Protein 2X3M (pdb70)

Sequence (166 aa):
TNWADWIMGWRTPNASEKKMEEFMYWWYTRRTYLEEAKDDIRPDIADALARGMAGLAFGRTDWVASMLDPQIMRHIYTDPEVARIYSETRDMLRRRVVSDYYISLTTMMELGKVADIIAEAKAKGENPEVVAREIAEAVPRLSPKSLYFNLYYIGRSSIGDNYVLEVARVLSSKM

Foldseek 3Di:
DFLLVVLQVLDDPPDDPVSLVVQLVVQLVCCCPVVVDDNLLSNLLSQLSSCLSYVNLLSVLSCLQLVNLLCLVVGVVSVRSCQRCVVSVCVSLVNLADDHSVLSNVLSVLLVVCVVVVHDLLVSLVVSCVSCVVDALCSVLSNLCSSCVSNVPVSSNNNSVSSNVD

B-factor: mean 22.32, std 8.72, range [11.26, 63.46]

Structure (mmCIF, N/CA/C/O backbone):
data_2X3M
#
_entry.id   2X3M
#
_cell.length_a   42.898
_cell.length_b   53.715
_cell.length_c   95.193
_cell.angle_alpha   90.00
_cell.angle_beta   90.00
_cell.angle_gamma   90.00
#
_symmetry.space_group_name_H-M   'P 21 21 21'
#
loop_
_entity.id
_entity.type
_entity.pdbx_description
1 polymer 'HYPOTHETICAL PROTEIN ORF239'
2 water water
#
loop_
_atom_site.group_PDB
_atom_site.id
_atom_site.type_symbol
_atom_site.label_atom_id
_atom_site.label_alt_id
_atom_site.label_comp_id
_atom_site.label_asym_id
_atom_site.label_entity_id
_atom_site.label_seq_id
_atom_site.pdbx_PDB_ins_code
_atom_site.Cartn_x
_atom_site.Cartn_y
_atom_site.Cartn_z
_atom_site.occupancy
_atom_site.B_iso_or_equiv
_atom_site.auth_seq_id
_atom_site.auth_comp_id
_atom_site.auth_asym_id
_atom_site.auth_atom_id
_atom_site.pdbx_PDB_model_num
ATOM 1 N N . THR A 1 71 ? 7.176 55.224 15.911 1.00 42.43 71 THR A N 1
ATOM 2 C CA . THR A 1 71 ? 6.916 53.772 15.695 1.00 41.18 71 THR A CA 1
ATOM 3 C C . THR A 1 71 ? 6.645 53.048 17.012 1.00 36.91 71 THR A C 1
ATOM 4 O O . THR A 1 71 ? 5.805 52.152 17.071 1.00 39.89 71 THR A O 1
ATOM 8 N N . ASN A 1 72 ? 7.362 53.443 18.060 1.00 31.16 72 ASN A N 1
ATOM 9 C CA . ASN A 1 72 ? 7.287 52.783 19.362 1.00 27.61 72 ASN A CA 1
ATOM 10 C C . ASN A 1 72 ? 7.519 53.822 20.459 1.00 22.97 72 ASN A C 1
ATOM 11 O O . ASN A 1 72 ? 8.451 54.619 20.365 1.00 22.52 72 ASN A O 1
ATOM 16 N N . TRP A 1 73 ? 6.675 53.817 21.493 1.00 19.48 73 TRP A N 1
ATOM 17 C CA . TRP A 1 73 ? 6.736 54.860 22.525 1.00 17.17 73 TRP A CA 1
ATOM 18 C C . TRP A 1 73 ? 8.038 54.860 23.322 1.00 17.07 73 TRP A C 1
ATOM 19 O O . TRP A 1 73 ? 8.534 55.928 23.676 1.00 17.26 73 TRP A O 1
ATOM 30 N N . ALA A 1 74 ? 8.578 53.677 23.611 1.00 18.26 74 ALA A N 1
ATOM 31 C CA . ALA A 1 74 ? 9.837 53.582 24.350 1.00 20.52 74 ALA A CA 1
ATOM 32 C C . ALA A 1 74 ? 10.975 54.221 23.564 1.00 20.87 74 ALA A C 1
ATOM 33 O O . ALA A 1 74 ? 11.725 55.028 24.103 1.00 21.60 74 ALA A O 1
ATOM 35 N N . ASP A 1 75 ? 11.093 53.870 22.289 1.00 23.26 75 ASP A N 1
ATOM 36 C CA . ASP A 1 75 ? 12.151 54.432 21.442 1.00 25.53 75 ASP A CA 1
ATOM 37 C C . ASP A 1 75 ? 12.001 55.946 21.333 1.00 22.86 75 ASP A C 1
ATOM 38 O O . ASP A 1 75 ? 12.982 56.681 21.360 1.00 24.31 75 ASP A O 1
ATOM 43 N N . TRP A 1 76 ? 10.760 56.406 21.235 1.00 21.35 76 TRP A N 1
ATOM 44 C CA . TRP A 1 76 ? 10.477 57.827 21.122 1.00 20.68 76 TRP A CA 1
ATOM 45 C C . TRP A 1 76 ? 10.888 58.574 22.396 1.00 19.25 76 TRP A C 1
ATOM 46 O O . TRP A 1 76 ? 11.574 59.590 22.335 1.00 21.10 76 TRP A O 1
ATOM 57 N N . ILE A 1 77 ? 10.489 58.043 23.548 1.00 18.56 77 ILE A N 1
ATOM 58 C CA . ILE A 1 77 ? 10.901 58.581 24.849 1.00 19.44 77 ILE A CA 1
ATOM 59 C C . ILE A 1 77 ? 12.425 58.648 24.967 1.00 21.39 77 ILE A C 1
ATOM 60 O O . ILE A 1 77 ? 12.977 59.672 25.374 1.00 22.54 77 ILE A O 1
ATOM 65 N N . MET A 1 78 ? 13.093 57.559 24.597 1.00 22.96 78 MET A N 1
ATOM 66 C CA . MET A 1 78 ? 14.553 57.480 24.652 1.00 26.40 78 MET A CA 1
ATOM 67 C C . MET A 1 78 ? 15.230 58.530 23.770 1.00 26.02 78 MET A C 1
ATOM 68 O O . MET A 1 78 ? 16.335 58.981 24.074 1.00 27.89 78 MET A O 1
ATOM 73 N N . GLY A 1 79 ? 14.569 58.899 22.674 1.00 23.17 79 GLY A N 1
ATOM 74 C CA . GLY A 1 79 ? 15.085 59.908 21.749 1.00 24.07 79 GLY A CA 1
ATOM 75 C C . GLY A 1 79 ? 15.241 61.296 22.346 1.00 23.61 79 GLY A C 1
ATOM 76 O O . GLY A 1 79 ? 16.070 62.082 21.884 1.00 25.87 79 GLY A O 1
ATOM 77 N N . TRP A 1 80 ? 14.447 61.597 23.373 1.00 22.44 80 TRP A N 1
ATOM 78 C CA . TRP A 1 80 ? 14.510 62.887 24.057 1.00 23.89 80 TRP A CA 1
ATOM 79 C C . TRP A 1 80 ? 15.667 62.994 25.048 1.00 26.82 80 TRP A C 1
ATOM 80 O O . TRP A 1 80 ? 15.954 64.082 25.545 1.00 28.73 80 TRP A O 1
ATOM 91 N N . ARG A 1 81 ? 16.324 61.876 25.343 1.00 29.66 81 ARG A N 1
ATOM 92 C CA . ARG A 1 81 ? 17.386 61.866 26.345 1.00 34.52 81 ARG A CA 1
ATOM 93 C C . ARG A 1 81 ? 18.627 62.626 25.898 1.00 37.69 81 ARG A C 1
ATOM 94 O O . ARG A 1 81 ? 19.126 62.436 24.787 1.00 39.53 81 ARG A O 1
ATOM 102 N N . THR A 1 82 ? 19.091 63.511 26.777 1.00 42.41 82 THR A N 1
ATOM 103 C CA . THR A 1 82 ? 20.386 64.162 26.654 1.00 46.53 82 THR A CA 1
ATOM 104 C C . THR A 1 82 ? 20.953 64.273 28.067 1.00 52.21 82 THR A C 1
ATOM 105 O O . THR A 1 82 ? 20.183 64.375 29.027 1.00 52.60 82 THR A O 1
ATOM 109 N N . PRO A 1 83 ? 22.290 64.237 28.210 1.00 46.01 83 PRO A N 1
ATOM 110 C CA . PRO A 1 83 ? 22.857 64.363 29.553 1.00 47.40 83 PRO A CA 1
ATOM 111 C C . PRO A 1 83 ? 22.452 65.671 30.234 1.00 46.05 83 PRO A C 1
ATOM 112 O O . PRO A 1 83 ? 22.516 66.732 29.613 1.00 46.48 83 PRO A O 1
ATOM 116 N N . ASN A 1 84 ? 22.019 65.577 31.490 1.00 45.72 84 ASN A N 1
ATOM 117 C CA . ASN A 1 84 ? 21.694 66.748 32.306 1.00 44.71 84 ASN A CA 1
ATOM 118 C C . ASN A 1 84 ? 20.681 67.673 31.628 1.00 41.24 84 ASN A C 1
ATOM 119 O O . ASN A 1 84 ? 20.877 68.889 31.578 1.00 42.74 84 ASN A O 1
ATOM 124 N N . ALA A 1 85 ? 19.605 67.089 31.105 1.00 37.51 85 ALA A N 1
ATOM 125 C CA . ALA A 1 85 ? 18.589 67.851 30.378 1.00 34.07 85 ALA A CA 1
ATOM 126 C C . ALA A 1 85 ? 18.088 69.031 31.208 1.00 32.87 85 ALA A C 1
ATOM 127 O O . ALA A 1 85 ? 17.754 68.874 32.382 1.00 33.06 85 ALA A O 1
ATOM 129 N N . SER A 1 86 ? 18.045 70.209 30.589 1.00 32.42 86 SER A N 1
ATOM 130 C CA . SER A 1 86 ? 17.591 71.424 31.258 1.00 32.85 86 SER A CA 1
ATOM 131 C C . SER A 1 86 ? 16.097 71.344 31.559 1.00 30.42 86 SER A C 1
ATOM 132 O O . SER A 1 86 ? 15.371 70.585 30.918 1.00 27.49 86 SER A O 1
ATOM 135 N N . GLU A 1 87 ? 15.649 72.126 32.540 1.00 30.95 87 GLU A N 1
ATOM 136 C CA . GLU A 1 87 ? 14.223 72.229 32.864 1.00 29.78 87 GLU A CA 1
ATOM 137 C C . GLU A 1 87 ? 13.398 72.621 31.638 1.00 27.67 87 GLU A C 1
ATOM 138 O O . GLU A 1 87 ? 12.332 72.054 31.395 1.00 23.83 87 GLU A O 1
ATOM 144 N N . LYS A 1 88 ? 13.899 73.582 30.865 1.00 27.98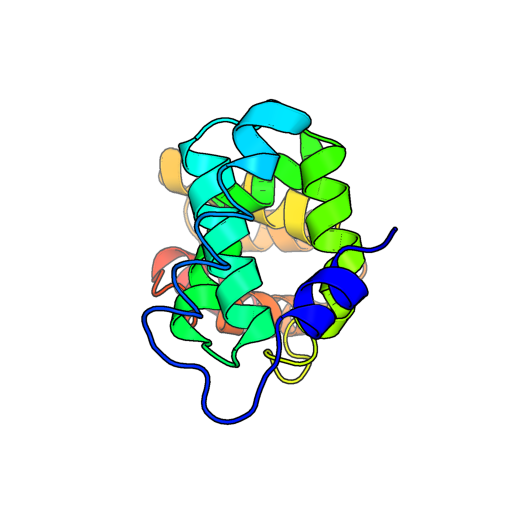 88 LYS A N 1
ATOM 145 C CA . LYS A 1 88 ? 13.214 74.019 29.645 1.00 27.40 88 LYS A CA 1
ATOM 146 C C . LYS A 1 88 ? 13.059 72.880 28.639 1.00 25.30 88 LYS A C 1
ATOM 147 O O . LYS A 1 88 ? 11.988 72.708 28.053 1.00 22.76 88 LYS A O 1
ATOM 153 N N . LYS A 1 89 ? 14.123 72.102 28.450 1.00 25.12 89 LYS A N 1
ATOM 154 C CA . LYS A 1 89 ? 14.099 70.973 27.520 1.00 24.12 89 LYS A CA 1
ATOM 155 C C . LYS A 1 89 ? 13.115 69.908 27.985 1.00 21.54 89 LYS A C 1
ATOM 156 O O . LYS A 1 89 ? 12.368 69.361 27.184 1.00 18.98 89 LYS A O 1
ATOM 162 N N . MET A 1 90 ? 13.117 69.622 29.281 1.00 21.70 90 MET A N 1
ATOM 163 C CA . MET A 1 90 ? 12.213 68.612 29.824 1.00 20.58 90 MET A CA 1
ATOM 164 C C . MET A 1 90 ? 10.753 69.041 29.713 1.00 19.11 90 MET A C 1
ATOM 165 O O . MET A 1 90 ? 9.896 68.228 29.377 1.00 18.07 90 MET A O 1
ATOM 170 N N A GLU A 1 91 ? 10.468 70.312 29.978 0.60 19.98 91 GLU A N 1
ATOM 171 N N B GLU A 1 91 ? 10.484 70.315 29.988 0.40 20.04 91 GLU A N 1
ATOM 172 C CA A GLU A 1 91 ? 9.099 70.807 29.847 0.60 19.19 91 GLU A CA 1
ATOM 173 C CA B GLU A 1 91 ? 9.138 70.864 29.854 0.40 19.48 91 GLU A CA 1
ATOM 174 C C A GLU A 1 91 ? 8.664 70.876 28.386 0.60 18.43 91 GLU A C 1
ATOM 175 C C B GLU A 1 91 ? 8.680 70.857 28.398 0.40 18.52 91 GLU A C 1
ATOM 176 O O A GLU A 1 91 ? 7.484 70.716 28.091 0.60 18.48 91 GLU A O 1
ATOM 177 O O B GLU A 1 91 ? 7.507 70.620 28.119 0.40 17.99 91 GLU A O 1
ATOM 188 N N . PHE A 1 92 ? 9.608 71.116 27.476 1.00 19.06 92 PHE A N 1
ATOM 189 C CA . PHE A 1 92 ? 9.303 71.096 26.041 1.00 18.47 92 PHE A CA 1
ATOM 190 C C . PHE A 1 92 ? 8.874 69.697 25.613 1.00 17.07 92 PHE A C 1
ATOM 191 O O . PHE A 1 92 ? 7.886 69.531 24.895 1.00 17.15 92 PHE A O 1
ATOM 199 N N . MET A 1 93 ? 9.612 68.690 26.070 1.00 17.12 93 MET A N 1
ATOM 200 C CA . MET A 1 93 ? 9.252 67.300 25.806 1.00 16.75 93 MET A CA 1
ATOM 201 C C . MET A 1 93 ? 7.850 66.988 26.347 1.00 16.10 93 MET A C 1
ATOM 202 O O . MET A 1 93 ? 7.007 66.428 25.636 1.00 15.85 93 MET A O 1
ATOM 207 N N . TYR A 1 94 ? 7.605 67.356 27.603 1.00 16.19 94 TYR A N 1
ATOM 208 C CA . TYR A 1 94 ? 6.302 67.136 28.231 1.00 15.47 94 TYR A CA 1
ATOM 209 C C . TYR A 1 94 ? 5.175 67.763 27.408 1.00 15.31 94 TYR A C 1
ATOM 210 O O . TYR A 1 94 ? 4.170 67.112 27.118 1.00 15.09 94 TYR A O 1
ATOM 219 N N A TRP A 1 95 ? 5.366 69.011 27.020 0.60 15.69 95 TRP A N 1
ATOM 220 N N B TRP A 1 95 ? 5.342 69.039 27.049 0.40 15.63 95 TRP A N 1
ATOM 221 C CA A TRP A 1 95 ? 4.336 69.739 26.308 0.60 16.09 95 TRP A CA 1
ATOM 222 C CA B TRP A 1 95 ? 4.341 69.781 26.264 0.40 15.86 95 TRP A CA 1
ATOM 223 C C A TRP A 1 95 ? 4.103 69.176 24.901 0.60 14.92 95 TRP A C 1
ATOM 224 C C B TRP A 1 95 ? 4.098 69.138 24.910 0.40 14.74 95 TRP A C 1
ATOM 225 O O A TRP A 1 95 ? 2.963 69.098 24.437 0.60 15.30 95 TRP A O 1
ATOM 226 O O B TRP A 1 95 ? 2.952 68.966 24.489 0.40 14.39 95 TRP A O 1
ATOM 247 N N . TYR A 1 96 ? 5.187 68.792 24.230 1.00 14.55 96 TYR A N 1
ATOM 248 C CA . TYR A 1 96 ? 5.114 68.181 22.908 1.00 14.57 96 TYR A CA 1
ATOM 249 C C . TYR A 1 96 ? 4.295 66.893 22.988 1.00 13.70 96 TYR A C 1
ATOM 250 O O . TYR A 1 96 ? 3.410 66.650 22.164 1.00 14.44 96 TYR A O 1
ATOM 259 N N . THR A 1 97 ? 4.602 66.080 23.995 1.00 13.39 97 THR A N 1
ATOM 260 C CA . THR A 1 97 ? 3.935 64.808 24.199 1.00 13.71 97 THR A CA 1
ATOM 261 C C . THR A 1 97 ? 2.456 65.011 24.522 1.00 13.40 97 THR A C 1
ATOM 262 O O . THR A 1 97 ? 1.593 64.382 23.909 1.00 14.18 97 THR A O 1
ATOM 266 N N A ARG A 1 98 ? 2.168 65.880 25.486 0.50 14.08 98 ARG A N 1
ATOM 267 N N B ARG A 1 98 ? 2.169 65.887 25.479 0.50 13.89 98 ARG A N 1
ATOM 268 C CA A ARG A 1 98 ? 0.789 66.134 25.899 0.50 14.13 98 ARG A CA 1
ATOM 269 C CA B ARG A 1 98 ? 0.793 66.133 25.900 0.50 13.70 98 ARG A CA 1
ATOM 270 C C A ARG A 1 98 ? -0.054 66.644 24.740 0.50 13.98 98 ARG A C 1
ATOM 271 C C B ARG A 1 98 ? -0.056 66.651 24.748 0.50 13.73 98 ARG A C 1
ATOM 272 O O A ARG A 1 98 ? -1.173 66.180 24.520 0.50 14.48 98 ARG A O 1
ATOM 273 O O B ARG A 1 98 ? -1.182 66.198 24.540 0.50 14.32 98 ARG A O 1
ATOM 288 N N . THR A 1 99 ? 0.490 67.608 24.004 1.00 14.16 99 THR A N 1
ATOM 289 C CA . THR A 1 99 ? -0.230 68.216 22.892 1.00 14.10 99 THR A CA 1
ATOM 290 C C . THR A 1 99 ? -0.426 67.222 21.736 1.00 13.80 99 THR A C 1
ATOM 291 O O . THR A 1 99 ? -1.471 67.208 21.104 1.00 13.82 99 THR A O 1
ATOM 295 N N . TYR A 1 100 ? 0.555 66.357 21.497 1.00 13.08 100 TYR A N 1
ATOM 296 C CA . TYR A 1 100 ? 0.389 65.284 20.527 1.00 13.48 100 TYR A CA 1
ATOM 297 C C . TYR A 1 100 ? -0.761 64.351 20.934 1.00 13.38 100 TYR A C 1
ATOM 298 O O . TYR A 1 100 ? -1.627 64.020 20.124 1.00 14.23 100 TYR A O 1
ATOM 307 N N . LEU A 1 101 ? -0.767 63.929 22.192 1.00 13.39 101 LEU A N 1
ATOM 308 C CA . LEU A 1 101 ? -1.812 63.029 22.670 1.00 13.96 101 LEU A CA 1
ATOM 309 C C . LEU A 1 101 ? -3.199 63.659 22.543 1.00 14.57 101 LEU A C 1
ATOM 310 O O . LEU A 1 101 ? -4.158 62.989 22.168 1.00 16.03 101 LEU A O 1
ATOM 315 N N . GLU A 1 102 ? -3.302 64.947 22.855 1.00 14.21 102 GLU A N 1
ATOM 316 C CA . GLU A 1 102 ? -4.570 65.660 22.733 1.00 15.45 102 GLU A CA 1
ATOM 317 C C . GLU A 1 102 ? -4.998 65.825 21.272 1.00 15.89 102 GLU A C 1
ATOM 318 O O . GLU A 1 102 ? -6.145 65.557 20.913 1.00 18.03 102 GLU A O 1
ATOM 324 N N . GLU A 1 103 ? -4.070 66.275 20.436 1.00 14.99 103 GLU A N 1
ATOM 325 C CA . GLU A 1 103 ? -4.409 66.715 19.084 1.00 15.14 103 GLU A CA 1
ATOM 326 C C . GLU A 1 103 ? -4.428 65.575 18.079 1.00 15.82 103 GLU A C 1
ATOM 327 O O . GLU A 1 103 ? -5.322 65.514 17.230 1.00 18.58 103 GLU A O 1
ATOM 333 N N . ALA A 1 104 ? -3.441 64.685 18.164 1.00 15.67 104 ALA A N 1
ATOM 334 C CA . ALA A 1 104 ? -3.324 63.575 17.215 1.00 16.33 104 ALA A CA 1
ATOM 335 C C . ALA A 1 104 ? -4.114 62.345 17.663 1.00 17.45 104 ALA A C 1
ATOM 336 O O . ALA A 1 104 ? -4.615 61.596 16.827 1.00 20.56 104 ALA A O 1
ATOM 338 N N . LYS A 1 105 ? -4.220 62.132 18.972 1.00 17.62 105 LYS A N 1
ATOM 339 C CA . LYS A 1 105 ? -4.880 60.929 19.504 1.00 18.77 105 LYS A CA 1
ATOM 340 C C . LYS A 1 105 ? -6.212 61.167 20.232 1.00 19.39 105 LYS A C 1
ATOM 341 O O . LYS A 1 105 ? -6.827 60.212 20.705 1.00 22.31 105 LYS A O 1
ATOM 347 N N A ASP A 1 106 ? -6.632 62.428 20.320 0.50 19.62 106 ASP A N 1
ATOM 348 N N B ASP A 1 106 ? -6.643 62.426 20.310 0.50 19.70 106 ASP A N 1
ATOM 349 C CA A ASP A 1 106 ? -7.910 62.807 20.929 0.50 21.01 106 ASP A CA 1
ATOM 350 C CA B ASP A 1 106 ? -7.919 62.804 20.930 0.50 20.90 106 ASP A CA 1
ATOM 351 C C A ASP A 1 106 ? -8.054 62.358 22.382 0.50 20.94 106 ASP A C 1
ATOM 352 C C B ASP A 1 106 ? -8.056 62.357 22.385 0.50 20.93 106 ASP A C 1
ATOM 353 O O A ASP A 1 106 ? -9.166 62.107 22.848 0.50 23.51 106 ASP A O 1
ATOM 354 O O B ASP A 1 106 ? -9.166 62.105 22.855 0.50 23.47 106 ASP A O 1
ATOM 363 N N . ILE A 1 107 ? -6.935 62.268 23.095 1.00 19.81 107 ILE A N 1
ATOM 364 C CA . ILE A 1 107 ? -6.951 61.872 24.504 1.00 20.13 107 ILE A CA 1
ATOM 365 C C . ILE A 1 107 ? -7.354 63.071 25.359 1.00 20.32 107 ILE A C 1
ATOM 366 O O . ILE A 1 107 ? -6.887 64.191 25.132 1.00 20.53 107 ILE A O 1
ATOM 371 N N . ARG A 1 108 ? -8.237 62.822 26.323 1.00 21.85 108 ARG A N 1
ATOM 372 C CA . ARG A 1 108 ? -8.768 63.859 27.209 1.00 24.29 108 ARG A CA 1
ATOM 373 C C . ARG A 1 108 ? -7.621 64.557 27.940 1.00 22.49 108 ARG A C 1
ATOM 374 O O . ARG A 1 108 ? -6.674 63.891 28.363 1.00 21.83 108 ARG A O 1
ATOM 382 N N . PRO A 1 109 ? -7.683 65.896 28.075 1.00 22.65 109 PRO A N 1
ATOM 383 C CA . PRO A 1 109 ? -6.545 66.642 28.610 1.00 21.64 109 PRO A CA 1
ATOM 384 C C . PRO A 1 109 ? -5.984 66.167 29.951 1.00 21.52 109 PRO A C 1
ATOM 385 O O . PRO A 1 109 ? -4.766 66.170 30.112 1.00 19.75 109 PRO A O 1
ATOM 389 N N . ASP A 1 110 ? -6.837 65.762 30.892 1.00 22.87 110 ASP A N 1
ATOM 390 C CA . ASP A 1 110 ? -6.342 65.270 32.185 1.00 24.41 110 ASP A CA 1
ATOM 391 C C . ASP A 1 110 ? -5.535 63.978 32.027 1.00 23.06 110 ASP A C 1
ATOM 392 O O . ASP A 1 110 ? -4.498 63.806 32.667 1.00 21.50 110 ASP A O 1
ATOM 397 N N . ILE A 1 111 ? -5.997 63.092 31.150 1.00 19.31 111 ILE A N 1
ATOM 398 C CA . ILE A 1 111 ? -5.299 61.847 30.873 1.00 17.90 111 ILE A CA 1
ATOM 399 C C . ILE A 1 111 ? -4.007 62.131 30.102 1.00 16.78 111 ILE A C 1
ATOM 400 O O . ILE A 1 111 ? -2.952 61.576 30.413 1.00 16.13 111 ILE A O 1
ATOM 405 N N . ALA A 1 112 ? -4.086 63.023 29.115 1.00 16.54 112 ALA A N 1
ATOM 406 C CA . ALA A 1 112 ? -2.916 63.403 28.323 1.00 16.59 112 ALA A CA 1
ATOM 407 C C . ALA A 1 112 ? -1.818 64.009 29.201 1.00 15.68 112 ALA A C 1
ATOM 408 O O . ALA A 1 112 ? -0.640 63.680 29.051 1.00 15.45 112 ALA A O 1
ATOM 410 N N . ASP A 1 113 ? -2.212 64.890 30.116 1.00 16.35 113 ASP A N 1
ATOM 411 C CA . ASP A 1 113 ? -1.284 65.473 31.083 1.00 17.15 113 ASP A CA 1
ATOM 412 C C . ASP A 1 113 ? -0.539 64.393 31.873 1.00 15.76 113 ASP A C 1
ATOM 413 O O . ASP A 1 113 ? 0.691 64.394 31.938 1.00 15.93 113 ASP A O 1
ATOM 418 N N . ALA A 1 114 ? -1.292 63.471 32.468 1.00 15.54 114 ALA A N 1
ATOM 419 C CA . ALA A 1 114 ? -0.710 62.439 33.315 1.00 15.37 114 ALA A CA 1
ATOM 420 C C . ALA A 1 114 ? 0.243 61.532 32.541 1.00 14.21 114 ALA A C 1
ATOM 421 O O . ALA A 1 114 ? 1.321 61.187 33.029 1.00 15.43 114 ALA A O 1
ATOM 423 N N . LEU A 1 115 ? -0.161 61.131 31.340 1.00 14.71 115 LEU A N 1
ATOM 424 C CA . LEU A 1 115 ? 0.670 60.238 30.528 1.00 13.98 115 LEU A CA 1
ATOM 425 C C . LEU A 1 115 ? 1.917 60.955 30.020 1.00 14.20 115 LEU A C 1
ATOM 426 O O . LEU A 1 115 ? 3.006 60.378 30.012 1.00 15.15 115 LEU A O 1
ATOM 431 N N . ALA A 1 116 ? 1.765 62.215 29.616 1.00 14.07 116 ALA A N 1
ATOM 432 C CA . ALA A 1 116 ? 2.910 63.007 29.168 1.00 14.50 116 ALA A CA 1
ATOM 433 C C . ALA A 1 116 ? 3.915 63.202 30.300 1.00 14.48 116 ALA A C 1
ATOM 434 O O . ALA A 1 116 ? 5.125 63.065 30.102 1.00 15.53 116 ALA A O 1
ATOM 436 N N . ARG A 1 117 ? 3.416 63.529 31.486 1.00 14.66 117 ARG A N 1
ATOM 437 C CA . ARG A 1 117 ? 4.297 63.737 32.627 1.00 15.30 117 ARG A CA 1
ATOM 438 C C . ARG A 1 117 ? 5.001 62.432 33.014 1.00 15.27 117 ARG A C 1
ATOM 439 O O . ARG A 1 117 ? 6.198 62.426 33.299 1.00 16.35 117 ARG A O 1
ATOM 447 N N . GLY A 1 118 ? 4.258 61.330 33.006 1.00 15.14 118 GLY A N 1
ATOM 448 C CA . GLY A 1 118 ? 4.835 60.014 33.264 1.00 15.28 118 GLY A CA 1
ATOM 449 C C . GLY A 1 118 ? 5.925 59.656 32.274 1.00 15.59 118 GLY A C 1
ATOM 450 O O . GLY A 1 118 ? 6.984 59.159 32.653 1.00 17.15 118 GLY A O 1
ATOM 451 N N . MET A 1 119 ? 5.657 59.900 30.997 1.00 15.44 119 MET A N 1
ATOM 452 C CA . MET A 1 119 ? 6.636 59.609 29.952 1.00 16.33 119 MET A CA 1
ATOM 453 C C . MET A 1 119 ? 7.852 60.529 30.028 1.00 15.94 119 MET A C 1
ATOM 454 O O . MET A 1 119 ? 8.973 60.093 29.758 1.00 17.08 119 MET A O 1
ATOM 459 N N . ALA A 1 120 ? 7.648 61.788 30.417 1.00 16.42 120 ALA A N 1
ATOM 460 C CA . ALA A 1 120 ? 8.777 62.671 30.726 1.00 16.70 120 ALA A CA 1
ATOM 461 C C . ALA A 1 120 ? 9.605 62.082 31.872 1.00 16.81 120 ALA A C 1
ATOM 462 O O . ALA A 1 120 ? 10.836 62.113 31.835 1.00 18.36 120 ALA A O 1
ATOM 464 N N . GLY A 1 121 ? 8.925 61.529 32.873 1.00 16.95 121 GLY A N 1
ATOM 465 C CA . GLY A 1 121 ? 9.594 60.842 33.973 1.00 17.93 121 GLY A CA 1
ATOM 466 C C . GLY A 1 121 ? 10.463 59.691 33.502 1.00 18.48 121 GLY A C 1
ATOM 467 O O . GLY A 1 121 ? 11.587 59.520 33.983 1.00 20.00 121 GLY A O 1
ATOM 468 N N . LEU A 1 122 ? 9.939 58.896 32.567 1.00 17.77 122 LEU A N 1
ATOM 469 C CA . LEU A 1 122 ? 10.686 57.769 32.002 1.00 18.37 122 LEU A CA 1
ATOM 470 C C . LEU A 1 122 ? 11.873 58.245 31.164 1.00 19.10 122 LEU A C 1
ATOM 471 O O . LEU A 1 122 ? 12.953 57.649 31.207 1.00 21.09 122 LEU A O 1
ATOM 476 N N . ALA A 1 123 ? 11.678 59.323 30.408 1.00 18.64 123 ALA A N 1
ATOM 477 C CA . ALA A 1 123 ? 12.751 59.876 29.587 1.00 19.94 123 ALA A CA 1
ATOM 478 C C . ALA A 1 123 ? 13.915 60.395 30.434 1.00 21.18 123 ALA A C 1
ATOM 479 O O . ALA A 1 123 ? 15.073 60.104 30.147 1.00 24.06 123 ALA A O 1
ATOM 481 N N . PHE A 1 124 ? 13.603 61.146 31.487 1.00 20.88 124 PHE A N 1
ATOM 482 C CA . PHE A 1 124 ? 14.618 61.943 32.184 1.00 22.51 124 PHE A CA 1
ATOM 483 C C . PHE A 1 124 ? 15.003 61.430 33.563 1.00 24.63 124 PHE A C 1
ATOM 484 O O . PHE A 1 124 ? 15.741 62.100 34.290 1.00 26.35 124 PHE A O 1
ATOM 492 N N . GLY A 1 125 ? 14.528 60.239 33.910 1.00 24.84 125 GLY A N 1
ATOM 493 C CA . GLY A 1 125 ? 14.913 59.602 35.164 1.00 26.70 125 GLY A CA 1
ATOM 494 C C . GLY A 1 125 ? 14.342 60.317 36.373 1.00 27.68 125 GLY 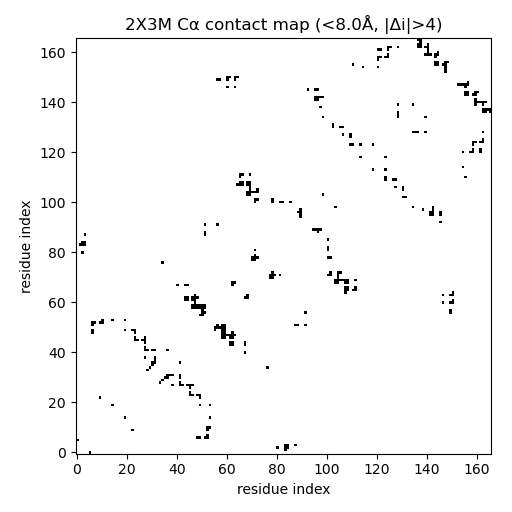A C 1
ATOM 495 O O . GLY A 1 125 ? 15.026 60.477 37.391 1.00 31.25 125 GLY A O 1
ATOM 496 N N . ARG A 1 126 ? 13.087 60.747 36.254 1.00 27.19 126 ARG A N 1
ATOM 497 C CA . ARG A 1 126 ? 12.393 61.448 37.327 1.00 27.14 126 ARG A CA 1
ATOM 498 C C . ARG A 1 126 ? 11.257 60.578 37.847 1.00 26.29 126 ARG A C 1
ATOM 499 O O . ARG A 1 126 ? 10.164 60.548 37.282 1.00 23.63 126 ARG A O 1
ATOM 507 N N . THR A 1 127 ? 11.531 59.857 38.930 1.00 28.27 127 THR A N 1
ATOM 508 C CA . THR A 1 127 ? 10.552 58.940 39.502 1.00 28.66 127 THR A CA 1
ATOM 509 C C . THR A 1 127 ? 9.304 59.677 40.019 1.00 27.59 127 THR A C 1
ATOM 510 O O . THR A 1 127 ? 8.204 59.125 39.998 1.00 25.93 127 THR A O 1
ATOM 514 N N . ASP A 1 128 ? 9.483 60.923 40.463 1.00 27.83 128 ASP A N 1
ATOM 515 C CA . ASP A 1 128 ? 8.360 61.766 40.899 1.00 27.32 128 ASP A CA 1
ATOM 516 C C . ASP A 1 128 ? 7.386 62.075 39.756 1.00 24.57 128 ASP A C 1
ATOM 517 O O . ASP A 1 128 ? 6.188 62.236 39.983 1.00 24.61 128 ASP A O 1
ATOM 522 N N . TRP A 1 129 ? 7.905 62.142 38.533 1.00 21.65 129 TRP A N 1
ATOM 523 C CA . TRP A 1 129 ? 7.071 62.334 37.348 1.00 19.66 129 TRP A CA 1
ATOM 524 C C . TRP A 1 129 ? 6.445 61.025 36.859 1.00 18.51 129 TRP A C 1
ATOM 525 O O . TRP A 1 129 ? 5.300 61.017 36.414 1.00 17.21 129 TRP A O 1
ATOM 536 N N . VAL A 1 130 ? 7.192 59.925 36.932 1.00 18.80 130 VAL A N 1
ATOM 537 C CA . VAL A 1 130 ? 6.650 58.610 36.563 1.00 18.19 130 VAL A CA 1
ATOM 538 C C . VAL A 1 130 ? 5.365 58.320 37.350 1.00 17.74 130 VAL A C 1
ATOM 539 O O . VAL A 1 130 ? 4.422 57.737 36.814 1.00 17.53 130 VAL A O 1
ATOM 543 N N . ALA A 1 131 ? 5.331 58.759 38.611 1.00 18.97 131 ALA A N 1
ATOM 544 C CA . ALA A 1 131 ? 4.151 58.618 39.471 1.00 18.94 131 ALA A CA 1
ATOM 545 C C . ALA A 1 131 ? 2.844 59.071 38.812 1.00 17.38 131 ALA A C 1
ATOM 546 O O . ALA A 1 131 ? 1.785 58.511 39.080 1.00 17.87 131 ALA A O 1
ATOM 548 N N . SER A 1 132 ? 2.908 60.085 37.952 1.00 16.84 132 SER A N 1
ATOM 549 C CA . SER A 1 132 ? 1.702 60.581 37.298 1.00 16.69 132 SER A CA 1
ATOM 550 C C . SER A 1 132 ? 0.976 59.505 36.497 1.00 16.20 132 SER A C 1
ATOM 551 O O . SER A 1 132 ? -0.251 59.516 36.440 1.00 16.70 132 SER A O 1
ATOM 554 N N . MET A 1 133 ? 1.718 58.582 35.880 1.00 15.89 133 MET A N 1
ATOM 555 C CA . MET A 1 133 ? 1.082 57.528 35.088 1.00 15.63 133 MET A CA 1
ATOM 556 C C . MET A 1 133 ? 0.819 56.265 35.911 1.00 16.55 133 MET A C 1
ATOM 557 O O . MET A 1 133 ? 0.314 55.283 35.377 1.00 17.39 133 MET A O 1
ATOM 562 N N . LEU A 1 134 ? 1.148 56.294 37.204 1.00 16.74 134 LEU A N 1
ATOM 563 C CA . LEU A 1 134 ? 0.832 55.178 38.107 1.00 17.24 134 LEU A CA 1
ATOM 564 C C . LEU A 1 134 ? -0.427 55.440 38.948 1.00 17.93 134 LEU A C 1
ATOM 565 O O . LEU A 1 134 ? -0.793 54.635 39.798 1.00 18.55 134 LEU A O 1
ATOM 570 N N . ASP A 1 135 ? -1.089 56.565 38.680 1.00 17.33 135 ASP A N 1
ATOM 571 C CA . ASP A 1 135 ? -2.380 56.912 39.275 1.00 18.06 135 ASP A CA 1
ATOM 572 C C . ASP A 1 135 ? -3.454 55.942 38.755 1.00 16.63 135 ASP A C 1
ATOM 573 O O . ASP A 1 135 ? -3.665 55.867 37.547 1.00 16.30 135 ASP A O 1
ATOM 578 N N . PRO A 1 136 ? -4.145 55.208 39.652 1.00 17.33 136 PRO A N 1
ATOM 579 C CA . PRO A 1 136 ? -5.189 54.286 39.170 1.00 17.27 136 PRO A CA 1
ATOM 580 C C . PRO A 1 136 ? -6.273 54.930 38.292 1.00 17.46 136 PRO A C 1
ATOM 581 O O . PRO A 1 136 ? -6.821 54.266 37.407 1.00 16.86 136 PRO A O 1
ATOM 585 N N . GLN A 1 137 ? -6.578 56.204 38.531 1.00 18.94 137 GLN A N 1
ATOM 586 C CA . GLN A 1 137 ? -7.577 56.905 37.718 1.00 19.59 137 GLN A CA 1
ATOM 587 C C . GLN A 1 137 ? -7.112 57.109 36.273 1.00 18.27 137 GLN A C 1
ATOM 588 O O . GLN A 1 137 ? -7.934 57.329 35.384 1.00 19.61 137 GLN A O 1
ATOM 594 N N . ILE A 1 138 ? -5.801 57.032 36.049 1.00 17.13 138 ILE A N 1
ATOM 595 C CA . ILE A 1 138 ? -5.227 57.121 34.712 1.00 16.24 138 ILE A CA 1
ATOM 596 C C . ILE A 1 138 ? -5.009 55.717 34.144 1.00 15.31 138 ILE A C 1
ATOM 597 O O . ILE A 1 138 ? -5.408 55.426 33.018 1.00 15.21 138 ILE A O 1
ATOM 602 N N . MET A 1 139 ? -4.389 54.841 34.927 1.00 14.38 139 MET A N 1
ATOM 603 C CA . MET A 1 139 ? -4.089 53.487 34.458 1.00 14.52 139 MET A CA 1
ATOM 604 C C . MET A 1 139 ? -5.329 52.693 34.036 1.00 13.96 139 MET A C 1
ATOM 605 O O . MET A 1 139 ? -5.245 51.832 33.170 1.00 14.79 139 MET A O 1
ATOM 610 N N . ARG A 1 140 ? -6.473 52.967 34.655 1.00 14.68 140 ARG A N 1
ATOM 611 C CA . ARG A 1 140 ? -7.694 52.245 34.323 1.00 15.72 140 ARG A CA 1
ATOM 612 C C . ARG A 1 140 ? -8.120 52.428 32.861 1.00 15.72 140 ARG A C 1
ATOM 613 O O . ARG A 1 140 ? -8.842 51.594 32.319 1.00 16.30 140 ARG A O 1
ATOM 621 N N . HIS A 1 141 ? -7.654 53.501 32.221 1.00 16.49 141 HIS A N 1
ATOM 622 C CA . HIS A 1 141 ? -7.990 53.758 30.818 1.00 16.33 141 HIS A CA 1
ATOM 623 C C . HIS A 1 141 ? -7.286 52.825 29.830 1.00 16.25 141 HIS A C 1
ATOM 624 O O . HIS A 1 141 ? -7.579 52.840 28.639 1.00 16.37 141 HIS A O 1
ATOM 631 N N . ILE A 1 142 ? -6.387 51.985 30.335 1.00 15.16 142 ILE A N 1
ATOM 632 C CA . ILE A 1 142 ? -5.875 50.865 29.553 1.00 16.21 142 ILE A CA 1
ATOM 633 C C . ILE A 1 142 ? -7.023 50.058 28.919 1.00 17.56 142 ILE A C 1
ATOM 634 O O . ILE A 1 142 ? -6.902 49.604 27.782 1.00 18.80 142 ILE A O 1
ATOM 639 N N . TYR A 1 143 ? -8.133 49.898 29.641 1.00 19.87 143 TYR A N 1
ATOM 640 C CA . TYR A 1 143 ? -9.284 49.138 29.122 1.00 22.00 143 TYR A CA 1
ATOM 641 C C . TYR A 1 143 ? -10.216 49.884 28.178 1.00 23.83 143 TYR A C 1
ATOM 642 O O . TYR A 1 143 ? -10.934 49.248 27.400 1.00 28.24 143 TYR A O 1
ATOM 651 N N . THR A 1 144 ? -10.216 51.212 28.244 1.00 23.26 144 THR A N 1
ATOM 652 C CA . THR A 1 144 ? -11.180 52.019 27.497 1.00 24.64 144 THR A CA 1
ATOM 653 C C . THR A 1 144 ? -10.612 52.688 26.245 1.00 23.33 144 THR A C 1
ATOM 654 O O . THR A 1 144 ? -11.373 53.110 25.378 1.00 26.46 144 THR A O 1
ATOM 658 N N . ASP A 1 145 ? -9.288 52.789 26.151 1.00 20.79 145 ASP A N 1
ATOM 659 C CA . ASP A 1 145 ? -8.655 53.478 25.030 1.00 20.44 145 ASP A CA 1
ATOM 660 C C . ASP A 1 145 ? -7.446 52.687 24.552 1.00 17.97 145 ASP A C 1
ATOM 661 O O . ASP A 1 145 ? -6.434 52.637 25.239 1.00 16.59 145 ASP A O 1
ATOM 666 N N . PRO A 1 146 ? -7.543 52.071 23.361 1.00 18.31 146 PRO A N 1
ATOM 667 C CA . PRO A 1 146 ? -6.408 51.323 22.827 1.00 17.78 146 PRO A CA 1
ATOM 668 C C . PRO A 1 146 ? -5.114 52.130 22.722 1.00 17.41 146 PRO A C 1
ATOM 669 O O . PRO A 1 146 ? -4.036 51.547 22.825 1.00 16.72 146 PRO A O 1
ATOM 673 N N . GLU A 1 147 ? -5.212 53.445 22.523 1.00 17.60 147 GLU A N 1
ATOM 674 C CA . GLU A 1 147 ? -4.013 54.293 22.484 1.00 17.36 147 GLU A CA 1
ATOM 675 C C . GLU A 1 147 ? -3.343 54.377 23.856 1.00 15.94 147 GLU A C 1
ATOM 676 O O . GLU A 1 147 ? -2.116 54.447 23.951 1.00 16.20 147 GLU A O 1
ATOM 682 N N . VAL A 1 148 ? -4.144 54.355 24.918 1.00 15.55 148 VAL A N 1
ATOM 683 C CA . VAL A 1 148 ? -3.596 54.357 26.269 1.00 14.72 148 VAL A CA 1
ATOM 684 C C . VAL A 1 148 ? -2.988 52.988 26.587 1.00 14.08 148 VAL A C 1
ATOM 685 O O . VAL A 1 148 ? -1.886 52.910 27.113 1.00 14.01 148 VAL A O 1
ATOM 689 N N . ALA A 1 149 ? -3.689 51.910 26.231 1.00 14.41 149 ALA A N 1
ATOM 690 C CA . ALA A 1 149 ? -3.146 50.563 26.404 1.00 14.47 149 ALA A CA 1
ATOM 691 C C . ALA A 1 149 ? -1.795 50.428 25.702 1.00 14.76 149 ALA A C 1
ATOM 692 O O . ALA A 1 149 ? -0.867 49.832 26.244 1.00 15.10 149 ALA A O 1
ATOM 694 N N . ARG A 1 150 ? -1.687 51.006 24.505 1.00 14.48 150 ARG A N 1
ATOM 695 C CA . ARG A 1 150 ? -0.452 50.932 23.722 1.00 15.57 150 ARG A CA 1
ATOM 696 C C . ARG A 1 150 ? 0.683 51.682 24.407 1.00 14.27 150 ARG A C 1
ATOM 697 O O . ARG A 1 150 ? 1.825 51.231 24.393 1.00 14.03 150 ARG A O 1
ATOM 705 N N . ILE A 1 151 ? 0.377 52.832 24.998 1.00 13.92 151 ILE A N 1
ATOM 706 C CA . ILE A 1 151 ? 1.393 53.581 25.737 1.00 13.93 151 ILE A CA 1
ATOM 707 C C . ILE A 1 151 ? 1.948 52.741 26.886 1.00 13.10 151 ILE A C 1
ATOM 708 O O . ILE A 1 151 ? 3.166 52.626 27.047 1.00 13.88 151 ILE A O 1
ATOM 713 N N . TYR A 1 152 ? 1.062 52.129 27.662 1.00 13.45 152 TYR A N 1
ATOM 714 C CA . TYR A 1 152 ? 1.508 51.300 28.772 1.00 13.17 152 TYR A CA 1
ATOM 715 C C . TYR A 1 152 ? 2.261 50.059 28.300 1.00 13.25 152 TYR A C 1
ATOM 716 O O . TYR A 1 152 ? 3.292 49.723 28.871 1.00 15.02 152 TYR A O 1
ATOM 725 N N . SER A 1 153 ? 1.790 49.389 27.248 1.00 13.06 153 SER A N 1
ATOM 726 C CA . SER A 1 153 ? 2.468 48.166 26.815 1.00 14.17 153 SER A CA 1
ATOM 727 C C . SER A 1 153 ? 3.835 48.477 26.227 1.00 14.06 153 SER A C 1
ATOM 728 O O . SER A 1 153 ? 4.803 47.768 26.481 1.00 15.12 153 SER A O 1
ATOM 731 N N . GLU A 1 154 ? 3.927 49.556 25.459 1.00 14.17 154 GLU A N 1
ATOM 732 C CA . GLU A 1 154 ? 5.194 49.899 24.826 1.00 15.08 154 GLU A CA 1
ATOM 733 C C . GLU A 1 154 ? 6.216 50.481 25.804 1.00 14.56 154 GLU A C 1
ATOM 734 O O . GLU A 1 154 ? 7.410 50.448 25.528 1.00 18.52 154 GLU A O 1
ATOM 740 N N . THR A 1 155 ? 5.754 50.998 26.942 1.00 14.53 155 THR A N 1
ATOM 741 C CA . THR A 1 155 ? 6.658 51.522 27.966 1.00 14.18 155 THR A CA 1
ATOM 742 C C . THR A 1 155 ? 6.806 50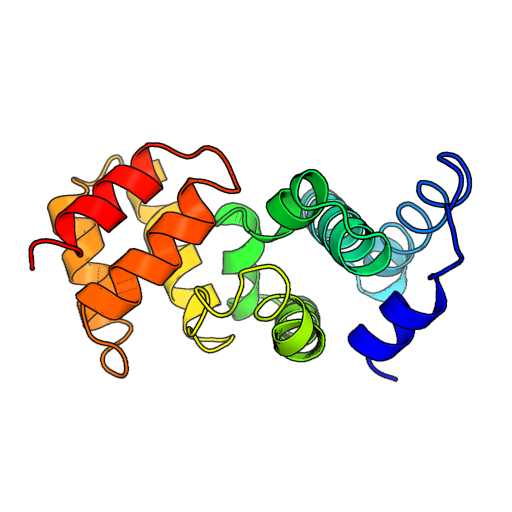.583 29.168 1.00 14.02 155 THR A C 1
ATOM 743 O O . THR A 1 155 ? 7.477 50.926 30.141 1.00 15.00 155 THR A O 1
ATOM 747 N N . ARG A 1 156 ? 6.204 49.400 29.096 1.00 14.40 156 ARG A N 1
ATOM 748 C CA . ARG A 1 156 ? 6.200 48.491 30.239 1.00 13.39 156 ARG A CA 1
ATOM 749 C C . ARG A 1 156 ? 7.613 48.122 30.685 1.00 14.42 156 ARG A C 1
ATOM 750 O O . ARG A 1 156 ? 7.891 48.102 31.878 1.00 15.08 156 ARG A O 1
ATOM 758 N N . ASP A 1 157 ? 8.503 47.823 29.745 1.00 15.05 157 ASP A N 1
ATOM 759 C CA . ASP A 1 157 ? 9.871 47.469 30.127 1.00 16.72 157 ASP A CA 1
ATOM 760 C C . ASP A 1 157 ? 10.574 48.625 30.837 1.00 16.34 157 ASP A C 1
ATOM 761 O O . ASP A 1 157 ? 11.301 48.409 31.811 1.00 17.08 157 ASP A O 1
ATOM 766 N N . MET A 1 158 ? 10.339 49.850 30.374 1.00 15.94 158 MET A N 1
ATOM 767 C CA . MET A 1 158 ? 10.906 51.028 31.033 1.00 16.60 158 MET A CA 1
ATOM 768 C C . MET A 1 158 ? 10.338 51.188 32.437 1.00 15.92 158 MET A C 1
ATOM 769 O O . MET A 1 158 ? 11.070 51.502 33.372 1.00 16.27 158 MET A O 1
ATOM 774 N N . LEU A 1 159 ? 9.034 50.966 32.577 1.00 15.88 159 LEU A N 1
ATOM 775 C CA . LEU A 1 159 ? 8.378 51.054 33.876 1.00 15.75 159 LEU A CA 1
ATOM 776 C C . LEU A 1 159 ? 8.885 49.990 34.849 1.00 15.63 159 LEU A C 1
ATOM 777 O O . LEU A 1 159 ? 9.138 50.276 36.018 1.00 16.95 159 LEU A O 1
ATOM 782 N N A ARG A 1 160 ? 9.036 48.760 34.372 0.50 15.40 160 ARG A N 1
ATOM 783 N N B ARG A 1 160 ? 9.016 48.758 34.358 0.50 15.58 160 ARG A N 1
ATOM 784 C CA A ARG A 1 160 ? 9.555 47.700 35.223 0.50 16.59 160 ARG A CA 1
ATOM 785 C CA B ARG A 1 160 ? 9.570 47.664 35.149 0.50 16.92 160 ARG A CA 1
ATOM 786 C C A ARG A 1 160 ? 10.988 48.006 35.657 0.50 17.07 160 ARG A C 1
ATOM 787 C C B ARG A 1 160 ? 10.964 48.033 35.651 0.50 17.31 160 ARG A C 1
ATOM 788 O O A ARG A 1 160 ? 11.358 47.730 36.797 0.50 17.40 160 ARG A O 1
ATOM 789 O O B ARG A 1 160 ? 11.280 47.831 36.823 0.50 16.97 160 ARG A O 1
ATOM 804 N N . ARG A 1 161 ? 11.783 48.588 34.761 1.00 16.96 161 ARG A N 1
ATOM 805 C CA . ARG A 1 161 ? 13.153 48.985 35.105 1.00 19.42 161 ARG A CA 1
ATOM 806 C C . ARG A 1 161 ? 13.183 50.040 36.213 1.00 19.50 161 ARG A C 1
ATOM 807 O O . ARG A 1 161 ? 13.935 49.903 37.178 1.00 19.55 161 ARG A O 1
ATOM 815 N N A VAL A 1 162 ? 12.361 51.080 36.092 0.50 18.95 162 VAL A N 1
ATOM 816 N N B VAL A 1 162 ? 12.364 51.082 36.069 0.50 18.85 162 VAL A N 1
ATOM 817 C CA A VAL A 1 162 ? 12.350 52.139 37.105 0.50 19.79 162 VAL A CA 1
ATOM 818 C CA B VAL A 1 162 ? 12.269 52.141 37.078 0.50 19.54 162 VAL A CA 1
ATOM 819 C C A VAL A 1 162 ? 11.841 51.640 38.460 0.50 18.95 162 VAL A C 1
ATOM 820 C C B VAL A 1 162 ? 11.904 51.579 38.445 0.50 18.86 162 VAL A C 1
ATOM 821 O O A VAL A 1 162 ? 12.231 52.173 39.502 0.50 21.72 162 VAL A O 1
ATOM 822 O O B VAL A 1 162 ? 12.456 51.992 39.468 0.50 21.11 162 VAL A O 1
ATOM 829 N N . SER A 1 163 ? 10.990 50.615 38.445 1.00 17.53 163 SER A N 1
ATOM 830 C CA . SER A 1 163 ? 10.492 49.998 39.677 1.00 17.07 163 SER A CA 1
ATOM 831 C C . SER A 1 163 ? 11.423 48.917 40.237 1.00 16.81 163 SER A C 1
ATOM 832 O O . SER A 1 163 ? 11.073 48.262 41.209 1.00 16.49 163 SER A O 1
ATOM 835 N N . ASP A 1 164 ? 12.593 48.727 39.625 1.00 18.03 164 ASP A N 1
ATOM 836 C CA . ASP A 1 164 ? 13.511 47.622 39.959 1.00 19.92 164 ASP A CA 1
ATOM 837 C C . ASP A 1 164 ? 12.781 46.280 39.938 1.00 18.50 164 ASP A C 1
ATOM 838 O O . ASP A 1 164 ? 13.029 45.402 40.769 1.00 19.00 164 ASP A O 1
ATOM 843 N N . TYR A 1 165 ? 11.875 46.150 38.970 1.00 17.31 165 TYR A N 1
ATOM 844 C CA . TYR A 1 165 ? 11.115 44.929 38.706 1.00 17.02 165 TYR A CA 1
ATOM 845 C C . TYR A 1 165 ? 10.154 44.523 39.825 1.00 16.16 165 TYR A C 1
ATOM 846 O O . TYR A 1 165 ? 9.706 43.381 39.881 1.00 18.13 165 TYR A O 1
ATOM 855 N N . TYR A 1 166 ? 9.787 45.484 40.671 1.00 16.58 166 TYR A N 1
ATOM 856 C CA . TYR A 1 166 ? 8.693 45.293 41.623 1.00 16.53 166 TYR A CA 1
ATOM 857 C C . TYR A 1 166 ? 7.335 45.271 40.911 1.00 15.69 166 TYR A C 1
ATOM 858 O O . TYR A 1 166 ? 6.393 44.627 41.387 1.00 17.04 166 TYR A O 1
ATOM 867 N N . ILE A 1 167 ? 7.234 45.975 39.782 1.00 15.42 167 ILE A N 1
ATOM 868 C CA . ILE A 1 167 ? 6.086 45.838 38.893 1.00 14.98 167 ILE A CA 1
ATOM 869 C C . ILE A 1 167 ? 6.296 44.607 38.018 1.00 14.70 167 ILE A C 1
ATOM 870 O O . ILE A 1 167 ? 7.280 44.524 37.276 1.00 16.00 167 ILE A O 1
ATOM 875 N N . SER A 1 168 ? 5.386 43.645 38.142 1.00 14.29 168 SER A N 1
ATOM 876 C CA . SER A 1 168 ? 5.409 42.416 37.351 1.00 14.38 168 SER A CA 1
ATOM 877 C C . SER A 1 168 ? 4.068 42.116 36.684 1.00 14.48 168 SER A C 1
ATOM 878 O O . SER A 1 168 ? 3.964 41.167 35.911 1.00 15.45 168 SER A O 1
ATOM 881 N N . LEU A 1 169 ? 3.051 42.918 36.991 1.00 13.36 169 LEU A N 1
ATOM 882 C CA . LEU A 1 169 ? 1.755 42.828 36.330 1.00 12.95 169 LEU A CA 1
ATOM 883 C C . LEU A 1 169 ? 1.910 43.012 34.832 1.00 12.31 169 LEU A C 1
ATOM 884 O O . LEU A 1 169 ? 2.771 43.771 34.382 1.00 13.91 169 LEU A O 1
ATOM 889 N N . THR A 1 170 ? 1.085 42.316 34.058 1.00 12.49 170 THR A N 1
ATOM 890 C CA . THR A 1 170 ? 0.989 42.595 32.632 1.00 12.44 170 THR A CA 1
ATOM 891 C C . THR A 1 170 ? 0.247 43.917 32.464 1.00 11.26 170 THR A C 1
ATOM 892 O O . THR A 1 170 ? -0.353 44.430 33.410 1.00 12.11 170 THR A O 1
ATOM 896 N N . THR A 1 171 ? 0.284 44.473 31.260 1.00 12.16 171 THR A N 1
ATOM 897 C CA . THR A 1 171 ? -0.430 45.711 30.971 1.00 12.38 171 THR A CA 1
ATOM 898 C C . THR A 1 171 ? -1.922 45.578 31.276 1.00 12.13 171 THR A C 1
ATOM 899 O O . THR A 1 171 ? -2.516 46.447 31.921 1.00 12.98 171 THR A O 1
ATOM 903 N N A MET A 1 172 ? -2.537 44.494 30.828 0.50 12.68 172 MET A N 1
ATOM 904 N N B MET A 1 172 ? -2.517 44.487 30.801 0.50 13.01 172 MET A N 1
ATOM 905 C CA A MET A 1 172 ? -3.972 44.337 31.034 0.50 12.98 172 MET A CA 1
ATOM 906 C CA B MET A 1 172 ? -3.936 44.224 31.019 0.50 13.59 172 MET A CA 1
ATOM 907 C C A MET A 1 172 ? -4.331 43.971 32.485 0.50 12.60 172 MET A C 1
ATOM 908 C C B MET A 1 172 ? -4.256 44.075 32.502 0.50 12.88 172 MET A C 1
ATOM 909 O O A MET A 1 172 ? -5.434 44.274 32.935 0.50 13.93 172 MET A O 1
ATOM 910 O O B MET A 1 172 ? -5.233 44.639 32.991 0.50 12.75 172 MET A O 1
ATOM 919 N N . GLU A 1 173 ? -3.417 43.334 33.217 1.00 12.12 173 GLU A N 1
ATOM 920 C CA . GLU A 1 173 ? -3.613 43.134 34.659 1.00 12.29 173 GLU A CA 1
ATOM 921 C C . GLU A 1 173 ? -3.510 44.468 35.392 1.00 11.94 173 GLU A C 1
ATOM 922 O O . GLU A 1 173 ? -4.279 44.739 36.305 1.00 12.41 173 GLU A O 1
ATOM 928 N N . LEU A 1 174 ? -2.548 45.294 34.990 1.00 11.93 174 LEU A N 1
ATOM 929 C CA . LEU A 1 174 ? -2.365 46.607 35.593 1.00 12.02 174 LEU A CA 1
ATOM 930 C C . LEU A 1 174 ? -3.628 47.441 35.405 1.00 11.73 174 LEU A C 1
ATOM 931 O O . LEU A 1 174 ? -4.099 48.083 36.340 1.00 12.86 174 LEU A O 1
ATOM 936 N N . GLY A 1 175 ? -4.181 47.421 34.192 1.00 12.13 175 GLY A N 1
ATOM 937 C CA . GLY A 1 175 ? -5.415 48.149 33.910 1.00 12.20 175 GLY A CA 1
ATOM 938 C C . GLY A 1 175 ? -6.592 47.675 34.745 1.00 12.26 175 GLY A C 1
ATOM 939 O O . GLY A 1 175 ? -7.384 48.487 35.246 1.00 13.44 175 GLY A O 1
ATOM 940 N N . LYS A 1 176 ? -6.698 46.361 34.913 1.00 13.75 176 LYS A N 1
ATOM 941 C CA . LYS A 1 176 ? -7.783 45.778 35.696 1.00 15.04 176 LYS A CA 1
ATOM 942 C C . LYS A 1 176 ? -7.651 46.118 37.186 1.00 13.56 176 LYS A C 1
ATOM 943 O O . LYS A 1 176 ? -8.628 46.476 37.841 1.00 15.26 176 LYS A O 1
ATOM 949 N N . VAL A 1 177 ? -6.442 45.981 37.720 1.00 12.70 177 VAL A N 1
ATOM 950 C CA . VAL A 1 177 ? -6.169 46.331 39.107 1.00 12.69 177 VAL A CA 1
ATOM 951 C C . VAL A 1 177 ? -6.459 47.815 39.352 1.00 12.18 177 VAL A C 1
ATOM 952 O O . VAL A 1 177 ? -7.077 48.179 40.353 1.00 13.59 177 VAL A O 1
ATOM 956 N N . ALA A 1 178 ? -6.030 48.665 38.423 1.00 12.99 178 ALA A N 1
ATOM 957 C CA . ALA A 1 178 ? -6.296 50.093 38.521 1.00 12.90 178 ALA A CA 1
ATOM 958 C C . ALA A 1 178 ? -7.791 50.376 38.609 1.00 13.69 178 ALA A C 1
ATOM 959 O O . ALA A 1 178 ? -8.229 51.186 39.434 1.00 15.05 178 ALA A O 1
ATOM 961 N N . ASP A 1 179 ? -8.570 49.725 37.748 1.00 13.70 179 ASP A N 1
ATOM 962 C CA . ASP A 1 179 ? -10.012 49.960 37.715 1.00 15.29 179 ASP A CA 1
ATOM 963 C C . ASP A 1 179 ? -10.675 49.499 39.012 1.00 14.98 179 ASP A C 1
ATOM 964 O O . ASP A 1 179 ? -11.535 50.183 39.552 1.00 16.35 179 ASP A O 1
ATOM 969 N N . ILE A 1 180 ? -10.269 48.335 39.507 1.00 13.93 180 ILE A N 1
ATOM 970 C CA . ILE A 1 180 ? -10.759 47.837 40.787 1.00 14.54 180 ILE A CA 1
ATOM 971 C C . ILE A 1 180 ? -10.492 48.840 41.907 1.00 14.17 180 ILE A C 1
ATOM 972 O O . ILE A 1 180 ? -11.385 49.164 42.687 1.00 17.21 180 ILE A O 1
ATOM 977 N N . ILE A 1 181 ? -9.262 49.335 41.978 1.00 13.55 181 ILE A N 1
ATOM 978 C CA . ILE A 1 181 ? -8.878 50.267 43.035 1.00 14.35 181 ILE A CA 1
ATOM 979 C C . ILE A 1 181 ? -9.659 51.577 42.919 1.00 15.36 181 ILE A C 1
ATOM 980 O O . ILE A 1 181 ? -10.208 52.067 43.905 1.00 17.85 181 ILE A O 1
ATOM 985 N N . ALA A 1 182 ? -9.719 52.130 41.711 1.00 15.76 182 ALA A N 1
ATOM 986 C CA . ALA A 1 182 ? -10.420 53.389 41.467 1.00 18.92 182 ALA A CA 1
ATOM 987 C C . ALA A 1 182 ? -11.888 53.287 41.886 1.00 20.65 182 ALA A C 1
ATOM 988 O O . ALA A 1 182 ? -12.404 54.149 42.602 1.00 23.38 182 ALA A O 1
ATOM 990 N N . GLU A 1 183 ? -12.545 52.217 41.446 1.00 20.24 183 GLU A N 1
ATOM 991 C CA . GLU A 1 183 ? -13.955 51.979 41.767 1.00 23.36 183 GLU A CA 1
ATOM 992 C C . GLU A 1 183 ? -14.171 51.760 43.260 1.00 23.32 183 GLU A C 1
ATOM 993 O O . GLU A 1 183 ? -15.134 52.273 43.837 1.00 26.05 183 GLU A O 1
ATOM 999 N N . ALA A 1 184 ? -13.283 50.978 43.870 1.00 20.46 184 ALA A N 1
ATOM 1000 C CA . ALA A 1 184 ? -13.407 50.622 45.282 1.00 21.57 184 ALA A CA 1
ATOM 1001 C C . ALA A 1 184 ? -13.203 51.830 46.187 1.00 22.72 184 ALA A C 1
ATOM 1002 O O . ALA A 1 184 ? -13.958 52.041 47.140 1.00 24.83 184 ALA A O 1
ATOM 1004 N N . LYS A 1 185 ? -12.179 52.622 45.888 1.00 22.35 185 LYS A N 1
ATOM 1005 C CA . LYS A 1 185 ? -11.874 53.797 46.700 1.00 25.38 185 LYS A CA 1
ATOM 1006 C C . LYS A 1 185 ? -13.021 54.803 46.664 1.00 28.47 185 LYS A C 1
ATOM 1007 O O . LYS A 1 185 ? -13.380 55.379 47.692 1.00 30.77 185 LYS A O 1
ATOM 1013 N N . ALA A 1 186 ? -13.596 54.998 45.479 1.00 29.84 186 ALA A N 1
ATOM 1014 C CA . ALA A 1 186 ? -14.727 55.911 45.301 1.00 34.50 186 ALA A CA 1
ATOM 1015 C C . ALA A 1 186 ? -15.958 55.498 46.115 1.00 37.19 186 ALA A C 1
ATOM 1016 O O . ALA A 1 186 ? -16.722 56.357 46.565 1.00 42.76 186 ALA A O 1
ATOM 1018 N N . LYS A 1 187 ? -16.143 54.190 46.303 1.00 36.03 187 LYS A N 1
ATOM 1019 C CA . LYS A 1 187 ? -17.284 53.659 47.060 1.00 39.23 187 LYS A CA 1
ATOM 1020 C C . LYS A 1 187 ? -16.952 53.357 48.527 1.00 38.58 187 LYS A C 1
ATOM 1021 O O . LYS A 1 187 ? -17.817 52.904 49.280 1.00 42.18 187 LYS A O 1
ATOM 1027 N N . GLY A 1 188 ? -15.711 53.623 48.928 1.00 26.25 188 GLY A N 1
ATOM 1028 C CA . GLY A 1 188 ? -15.263 53.410 50.302 1.00 26.31 188 GLY A CA 1
ATOM 1029 C C . GLY A 1 188 ? -15.198 51.952 50.716 1.00 24.87 188 GLY A C 1
ATOM 1030 O O . GLY A 1 188 ? -15.491 51.618 51.867 1.00 27.40 188 GLY A O 1
ATOM 1031 N N . GLU A 1 189 ? -14.820 51.075 49.791 1.00 21.38 189 GLU A N 1
ATOM 1032 C CA . GLU A 1 189 ? -14.748 49.654 50.111 1.00 20.17 189 GLU A CA 1
ATOM 1033 C C . GLU A 1 189 ? -13.616 49.379 51.098 1.00 19.69 189 GLU A C 1
ATOM 1034 O O . GLU A 1 189 ? -12.585 50.053 51.089 1.00 20.91 189 GLU A O 1
ATOM 1040 N N . ASN A 1 190 ? -13.844 48.400 51.966 1.00 18.57 190 ASN A N 1
ATOM 1041 C CA . ASN A 1 190 ? -12.839 47.896 52.902 1.00 18.92 190 ASN A CA 1
ATOM 1042 C C . ASN A 1 190 ? -11.650 47.362 52.105 1.00 17.50 190 ASN A C 1
ATOM 1043 O O . ASN A 1 190 ? -11.837 46.544 51.208 1.00 16.26 190 ASN A O 1
ATOM 1048 N N . PRO A 1 191 ? -10.423 47.826 52.411 1.00 17.40 191 PRO A N 1
ATOM 1049 C CA . PRO A 1 191 ? -9.238 47.294 51.728 1.00 17.01 191 PRO A CA 1
ATOM 1050 C C . PRO A 1 191 ? -9.095 45.766 51.757 1.00 16.08 191 PRO A C 1
ATOM 1051 O O . PRO A 1 191 ? -8.510 45.201 50.842 1.00 16.93 191 PRO A O 1
ATOM 1055 N N . GLU A 1 192 ? -9.600 45.115 52.802 1.00 17.26 192 GLU A N 1
ATOM 1056 C CA . GLU A 1 192 ? -9.607 43.652 52.887 1.00 17.93 192 GLU A CA 1
ATOM 1057 C C . GLU A 1 192 ? -10.363 43.037 51.715 1.00 16.52 192 GLU A C 1
ATOM 1058 O O . GLU A 1 192 ? -9.933 42.039 51.136 1.00 17.29 192 GLU A O 1
ATOM 1064 N N . VAL A 1 193 ? -11.499 43.633 51.376 1.00 15.59 193 VAL A N 1
ATOM 1065 C CA . VAL A 1 193 ? -12.299 43.172 50.252 1.00 15.09 193 VAL A CA 1
ATOM 1066 C C . VAL A 1 193 ? -11.589 43.463 48.927 1.00 13.26 193 VAL A C 1
ATOM 1067 O O . VAL A 1 193 ? -11.560 42.619 48.032 1.00 13.60 193 VAL A O 1
ATOM 1071 N N . VAL A 1 194 ? -11.010 44.654 48.805 1.00 13.16 194 VAL A N 1
ATOM 1072 C CA . VAL A 1 194 ? -10.317 45.030 47.577 1.00 12.74 194 VAL A CA 1
ATOM 1073 C C . VAL A 1 194 ? -9.136 44.100 47.297 1.00 11.65 194 VAL A C 1
ATOM 1074 O O . VAL A 1 194 ? -8.903 43.717 46.158 1.00 12.04 194 VAL A O 1
ATOM 1078 N N . ALA A 1 195 ? -8.408 43.720 48.344 1.00 12.55 195 ALA A N 1
ATOM 1079 C CA . ALA A 1 195 ? -7.304 42.777 48.205 1.00 12.39 195 ALA A CA 1
ATOM 1080 C C . ALA A 1 195 ? -7.800 41.463 47.608 1.00 12.55 195 ALA A C 1
ATOM 1081 O O . ALA A 1 195 ? -7.156 40.888 46.733 1.00 12.44 195 ALA A O 1
ATOM 1083 N N . ARG A 1 196 ? -8.963 41.001 48.066 1.00 13.30 196 ARG A N 1
ATOM 1084 C CA . ARG A 1 196 ? -9.533 39.749 47.532 1.00 14.07 196 ARG A CA 1
ATOM 1085 C C . ARG A 1 196 ? -10.012 39.906 46.087 1.00 13.55 196 ARG A C 1
ATOM 1086 O O . ARG A 1 196 ? -9.890 38.977 45.287 1.00 13.10 196 ARG A O 1
ATOM 1094 N N . GLU A 1 197 ? -10.524 41.084 45.738 1.00 12.94 197 GLU A N 1
ATOM 1095 C CA . GLU A 1 197 ? -10.885 41.375 44.344 1.00 13.58 197 GLU A CA 1
ATOM 1096 C C . GLU A 1 197 ? -9.659 41.320 43.424 1.00 12.90 197 GLU A C 1
ATOM 1097 O O . GLU A 1 197 ? -9.714 40.780 42.314 1.00 14.56 197 GLU A O 1
ATOM 1103 N N . ILE A 1 198 ? -8.559 41.884 43.899 1.00 13.06 198 ILE A N 1
ATOM 1104 C CA . ILE A 1 198 ? -7.323 41.926 43.129 1.00 12.66 198 ILE A CA 1
ATOM 1105 C C . ILE A 1 198 ? -6.747 40.525 42.962 1.00 12.64 198 ILE A C 1
ATOM 1106 O O . ILE A 1 198 ? -6.351 40.138 41.861 1.00 13.40 198 ILE A O 1
ATOM 1111 N N . ALA A 1 199 ? -6.737 39.749 44.045 1.00 13.25 199 ALA A N 1
ATOM 1112 C CA . ALA A 1 199 ? -6.237 38.377 43.982 1.00 13.60 199 ALA A CA 1
ATOM 1113 C C . ALA A 1 199 ? -7.053 37.554 42.978 1.00 14.46 199 ALA A C 1
ATOM 1114 O O . ALA A 1 199 ? -6.504 36.773 42.213 1.00 14.79 199 ALA A O 1
ATOM 1116 N N . GLU A 1 200 ? -8.368 37.753 42.967 1.00 14.04 200 GLU A N 1
ATOM 1117 C CA . GLU A 1 200 ? -9.234 37.055 42.023 1.00 15.47 200 GLU A CA 1
ATOM 1118 C C . GLU A 1 200 ? -9.005 37.508 40.575 1.00 14.35 200 GLU A C 1
ATOM 1119 O O . GLU A 1 200 ? -9.082 36.699 39.648 1.00 16.82 200 GLU A O 1
ATOM 1125 N N . ALA A 1 201 ? -8.728 38.798 40.396 1.00 13.50 201 ALA A N 1
ATOM 1126 C CA . ALA A 1 201 ? -8.545 39.377 39.066 1.00 14.19 201 ALA A CA 1
ATOM 1127 C C . ALA A 1 201 ? -7.214 38.999 38.427 1.00 13.00 201 ALA A C 1
ATOM 1128 O O . ALA A 1 201 ? -7.095 39.023 37.205 1.00 15.27 201 ALA A O 1
ATOM 1130 N N . VAL A 1 202 ? -6.219 38.676 39.254 1.00 12.98 202 VAL A N 1
ATOM 1131 C CA . VAL A 1 202 ? -4.862 38.401 38.777 1.00 12.95 202 VAL A CA 1
ATOM 1132 C C . VAL A 1 202 ? -4.375 37.054 39.321 1.00 13.09 202 VAL A C 1
ATOM 1133 O O . VAL A 1 202 ? -3.449 36.988 40.137 1.00 14.22 202 VAL A O 1
ATOM 1137 N N . PRO A 1 203 ? -5.000 35.960 38.861 1.00 14.67 203 PRO A N 1
ATOM 1138 C CA . PRO A 1 203 ? -4.614 34.633 39.343 1.00 15.77 203 PRO A CA 1
ATOM 1139 C C . PRO A 1 203 ? -3.188 34.209 38.968 1.00 15.87 203 PRO A C 1
ATOM 1140 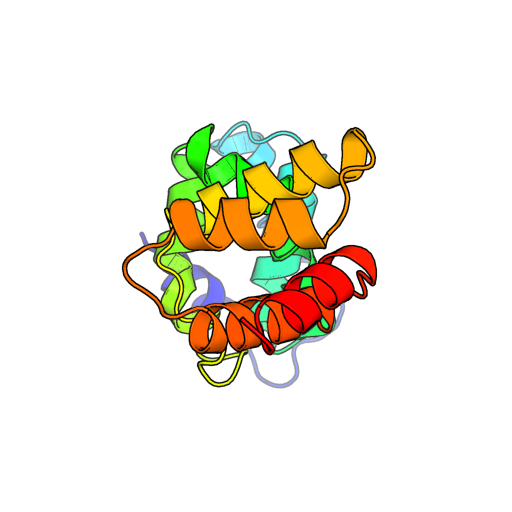O O . PRO A 1 203 ? -2.636 33.315 39.603 1.00 18.44 203 PRO A O 1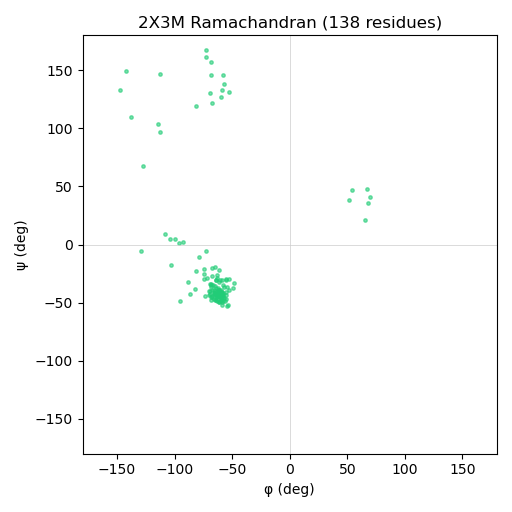
ATOM 1144 N N . ARG A 1 204 ? -2.597 34.843 37.954 1.00 16.05 204 ARG A N 1
ATOM 1145 C CA . ARG A 1 204 ? -1.237 34.525 37.512 1.00 16.17 204 ARG A CA 1
ATOM 1146 C C . ARG A 1 204 ? -0.182 34.811 38.581 1.00 15.68 204 ARG A C 1
ATOM 1147 O O . ARG A 1 204 ? 0.866 34.162 38.605 1.00 18.79 204 ARG A O 1
ATOM 1155 N N . LEU A 1 205 ? -0.455 35.787 39.448 1.00 15.05 205 LEU A N 1
ATOM 1156 C CA . LEU A 1 205 ? 0.495 36.220 40.469 1.00 14.56 205 LEU A CA 1
ATOM 1157 C C . LEU A 1 205 ? -0.006 35.863 41.856 1.00 14.26 205 LEU A C 1
ATOM 1158 O O . LEU A 1 205 ? -1.203 35.883 42.110 1.00 16.02 205 LEU A O 1
ATOM 1163 N N . SER A 1 206 ? 0.921 35.557 42.759 1.00 14.99 206 SER A N 1
ATOM 1164 C CA . SER A 1 206 ? 0.570 35.274 44.146 1.00 15.81 206 SER A CA 1
ATOM 1165 C C . SER A 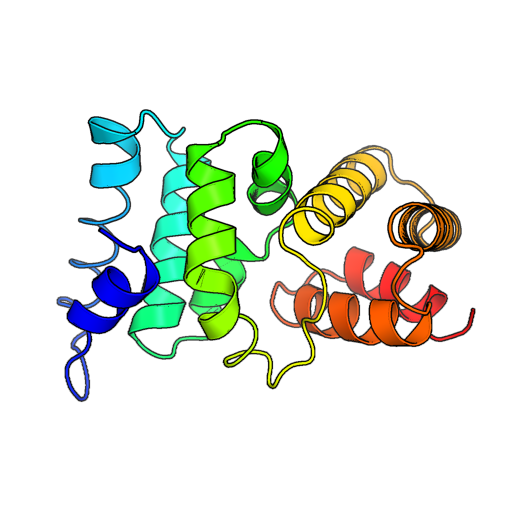1 206 ? 0.175 36.563 44.866 1.00 14.34 206 SER A C 1
ATOM 1166 O O . SER A 1 206 ? 0.534 37.648 44.432 1.00 14.58 206 SER A O 1
ATOM 1169 N N . PRO A 1 207 ? -0.535 36.441 45.999 1.00 15.26 207 PRO A N 1
ATOM 1170 C CA . PRO A 1 207 ? -0.814 37.634 46.791 1.00 14.96 207 PRO A CA 1
ATOM 1171 C C . PRO A 1 207 ? 0.457 38.377 47.217 1.00 15.04 207 PRO A C 1
ATOM 1172 O O . PRO A 1 207 ? 0.457 39.600 47.238 1.00 14.50 207 PRO A O 1
ATOM 1176 N N . LYS A 1 208 ? 1.533 37.655 47.529 1.00 16.76 208 LYS A N 1
ATOM 1177 C CA . LYS A 1 208 ? 2.800 38.318 47.873 1.00 17.22 208 LYS A CA 1
ATOM 1178 C C . LYS A 1 208 ? 3.363 39.104 46.694 1.00 16.54 208 LYS A C 1
ATOM 1179 O O . LYS A 1 208 ? 3.852 40.217 46.872 1.00 16.60 208 LYS A O 1
ATOM 1185 N N . SER A 1 209 ? 3.292 38.536 45.493 1.00 15.79 209 SER A N 1
ATOM 1186 C CA . SER A 1 209 ? 3.725 39.263 44.301 1.00 14.83 209 SER A CA 1
ATOM 1187 C C . SER A 1 209 ? 2.879 40.515 44.137 1.00 13.86 209 SER A C 1
ATOM 1188 O O . SER A 1 209 ? 3.387 41.607 43.874 1.00 13.68 209 SER A O 1
ATOM 1191 N N . LEU A 1 210 ? 1.575 40.348 44.296 1.00 13.36 210 LEU A N 1
ATOM 1192 C CA . LEU A 1 210 ? 0.661 41.463 44.154 1.00 12.95 210 LEU A CA 1
ATOM 1193 C C . LEU A 1 210 ? 0.938 42.545 45.203 1.00 13.35 210 LEU A C 1
ATOM 1194 O O . LEU A 1 210 ? 0.844 43.726 44.901 1.00 14.11 210 LEU A O 1
ATOM 1199 N N . TYR A 1 211 ? 1.298 42.135 46.419 1.00 14.18 211 TYR A N 1
ATOM 1200 C CA . TYR A 1 211 ? 1.743 43.070 47.451 1.00 14.20 211 TYR A CA 1
ATOM 1201 C C . TYR A 1 211 ? 2.880 43.956 46.961 1.00 14.21 211 TYR A C 1
ATOM 1202 O O . TYR A 1 211 ? 2.818 45.175 47.089 1.00 14.75 211 TYR A O 1
ATOM 1211 N N . PHE A 1 212 ? 3.929 43.351 46.418 1.00 14.31 212 PHE A N 1
ATOM 1212 C CA . PHE A 1 212 ? 5.087 44.141 45.994 1.00 14.24 212 PHE A CA 1
ATOM 1213 C C . PHE A 1 212 ? 4.742 45.090 44.848 1.00 13.85 212 PHE A C 1
ATOM 1214 O O . PHE A 1 212 ? 5.250 46.209 44.800 1.00 15.04 212 PHE A O 1
ATOM 1222 N N . ASN A 1 213 ? 3.866 44.650 43.949 1.00 13.78 213 ASN A N 1
ATOM 1223 C CA . ASN A 1 213 ? 3.366 45.519 42.895 1.00 13.52 213 ASN A CA 1
ATOM 1224 C C . ASN A 1 213 ? 2.668 46.744 43.479 1.00 13.96 213 ASN A C 1
ATOM 1225 O O . ASN A 1 213 ? 2.975 47.876 43.123 1.00 14.58 213 ASN A O 1
ATOM 1230 N N . LEU A 1 214 ? 1.717 46.507 44.379 1.00 14.41 214 LEU A N 1
ATOM 1231 C CA . LEU A 1 214 ? 0.919 47.607 44.924 1.00 15.07 214 LEU A CA 1
ATOM 1232 C C . LEU A 1 214 ? 1.690 48.451 45.934 1.00 15.16 214 LEU A C 1
ATOM 1233 O O . LEU A 1 214 ? 1.405 49.637 46.084 1.00 16.31 214 LEU A O 1
ATOM 1238 N N . TYR A 1 215 ? 2.640 47.837 46.635 1.00 16.68 215 TYR A N 1
ATOM 1239 C CA . TYR A 1 215 ? 3.538 48.566 47.532 1.00 18.08 215 TYR A CA 1
ATOM 1240 C C . TYR A 1 215 ? 4.317 49.602 46.735 1.00 18.23 215 TYR A C 1
ATOM 1241 O O . TYR A 1 215 ? 4.399 50.773 47.116 1.00 18.99 215 TYR A O 1
ATOM 1250 N N . TYR A 1 216 ? 4.880 49.173 45.611 1.00 18.15 216 TYR A N 1
ATOM 1251 C CA . TYR A 1 216 ? 5.625 50.090 44.771 1.00 18.52 216 TYR A CA 1
ATOM 1252 C C . TYR A 1 216 ? 4.728 51.215 44.251 1.00 17.17 216 TYR A C 1
ATOM 1253 O O . TYR A 1 216 ? 5.076 52.388 44.340 1.00 17.92 216 TYR A O 1
ATOM 1262 N N . ILE A 1 217 ? 3.576 50.847 43.704 1.00 15.92 217 ILE A N 1
ATOM 1263 C CA . ILE A 1 217 ? 2.651 51.829 43.144 1.00 16.23 217 ILE A CA 1
ATOM 1264 C C . ILE A 1 217 ? 2.185 52.796 44.235 1.00 16.17 217 ILE A C 1
ATOM 1265 O O . ILE A 1 217 ? 2.262 54.015 44.066 1.00 17.85 217 ILE A O 1
ATOM 1270 N N . GLY A 1 218 ? 1.739 52.246 45.362 1.00 16.22 218 GLY A N 1
ATOM 1271 C CA . GLY A 1 218 ? 1.219 53.050 46.462 1.00 16.59 218 GLY A CA 1
ATOM 1272 C C . GLY A 1 218 ? 2.230 54.027 47.032 1.00 17.99 218 GLY 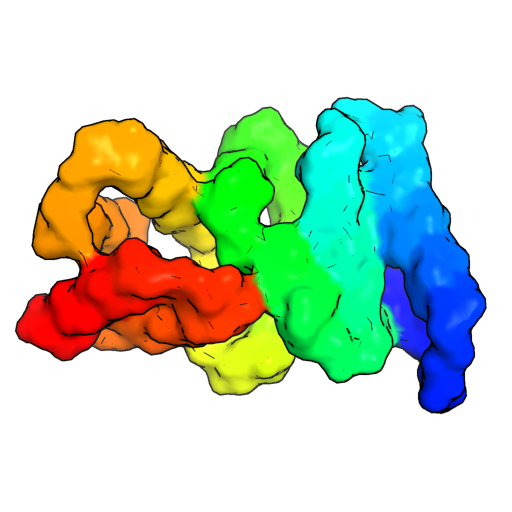A C 1
ATOM 1273 O O . GLY A 1 218 ? 1.889 55.175 47.326 1.00 19.25 218 GLY A O 1
ATOM 1274 N N . ARG A 1 219 ? 3.473 53.576 47.187 1.00 18.79 219 ARG A N 1
ATOM 1275 C CA . ARG A 1 219 ? 4.547 54.446 47.669 1.00 21.50 219 ARG A CA 1
ATOM 1276 C C . ARG A 1 219 ? 4.893 55.520 46.640 1.00 22.35 219 ARG A C 1
ATOM 1277 O O . ARG A 1 219 ? 5.134 56.668 46.998 1.00 24.13 219 ARG A O 1
ATOM 1285 N N A SER A 1 220 ? 4.915 55.141 45.363 0.50 22.14 220 SER A N 1
ATOM 1286 N N B SER A 1 220 ? 4.910 55.141 45.365 0.50 20.38 220 SER A N 1
ATOM 1287 C CA A SER A 1 220 ? 5.249 56.078 44.293 0.50 23.99 220 SER A CA 1
ATOM 1288 C CA B SER A 1 220 ? 5.248 56.073 44.295 0.50 20.28 220 SER A CA 1
ATOM 1289 C C A SER A 1 220 ? 4.261 57.237 44.215 0.50 22.58 220 SER A C 1
ATOM 1290 C C B SER A 1 220 ? 4.262 57.234 44.210 0.50 20.52 220 SER A C 1
ATOM 1291 O O A SER A 1 220 ? 4.667 58.399 44.099 0.50 23.94 220 SER A O 1
ATOM 1292 O O B SER A 1 220 ? 4.670 58.395 44.091 0.50 22.12 220 SER A O 1
ATOM 1297 N N . ILE A 1 221 ? 2.970 56.916 44.284 1.00 20.19 221 ILE A N 1
ATOM 1298 C CA . ILE A 1 221 ? 1.915 57.926 44.156 1.00 20.66 221 ILE A CA 1
ATOM 1299 C C . ILE A 1 221 ? 1.469 58.526 45.495 1.00 21.19 221 ILE A C 1
ATOM 1300 O O . ILE A 1 221 ? 0.689 59.477 45.514 1.00 23.81 221 ILE A O 1
ATOM 1305 N N . GLY A 1 222 ? 1.960 57.974 46.603 1.00 21.07 222 GLY A N 1
ATOM 1306 C CA . GLY A 1 222 ? 1.600 58.461 47.935 1.00 22.45 222 GLY A CA 1
ATOM 1307 C C . GLY A 1 222 ? 0.141 58.226 48.279 1.00 22.77 222 GLY A C 1
ATOM 1308 O O . GLY A 1 222 ? -0.539 59.135 48.758 1.00 25.21 222 GLY A O 1
ATOM 1309 N N . ASP A 1 223 ? -0.331 57.003 48.043 1.00 20.28 223 ASP A N 1
ATOM 1310 C CA . ASP A 1 223 ? -1.735 56.648 48.242 1.00 20.64 223 ASP A CA 1
ATOM 1311 C C . ASP A 1 223 ? -1.851 55.624 49.371 1.00 19.74 223 ASP A C 1
ATOM 1312 O O . ASP A 1 223 ? -1.549 54.447 49.189 1.00 17.79 223 ASP A O 1
ATOM 1317 N N . ASN A 1 224 ? -2.291 56.078 50.540 1.00 21.24 224 ASN A N 1
ATOM 1318 C CA . ASN A 1 224 ? -2.382 55.203 51.703 1.00 21.67 224 ASN A CA 1
ATOM 1319 C C . ASN A 1 224 ? -3.435 54.111 51.560 1.00 20.20 224 ASN A C 1
ATOM 1320 O O . AS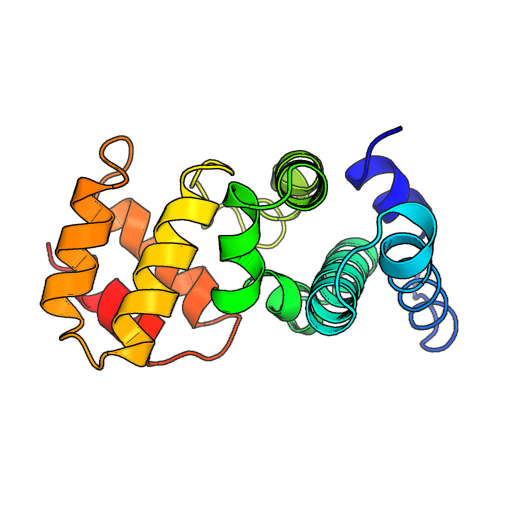N A 1 224 ? -3.305 53.052 52.158 1.00 19.88 224 ASN A O 1
ATOM 1325 N N . TYR A 1 225 ? -4.467 54.364 50.758 1.00 19.93 225 TYR A N 1
ATOM 1326 C CA . TYR A 1 225 ? -5.495 53.356 50.504 1.00 18.69 225 TYR A CA 1
ATOM 1327 C C . TYR A 1 225 ? -4.896 52.182 49.736 1.00 16.75 225 TYR A C 1
ATOM 1328 O O . TYR A 1 225 ? -5.100 51.025 50.100 1.00 16.27 225 TYR A O 1
ATOM 1337 N N . VAL A 1 226 ? -4.141 52.484 48.683 1.00 16.21 226 VAL A N 1
ATOM 1338 C CA . VAL A 1 226 ? -3.429 51.451 47.935 1.00 14.88 226 VAL A CA 1
ATOM 1339 C C . VAL A 1 226 ? -2.465 50.687 48.850 1.00 14.57 226 VAL A C 1
ATOM 1340 O O . VAL A 1 226 ? -2.348 49.466 48.763 1.00 14.54 226 VAL A O 1
ATOM 1344 N N . LEU A 1 227 ? -1.780 51.403 49.737 1.00 15.50 227 LEU A N 1
ATOM 1345 C CA . LEU A 1 227 ? -0.857 50.751 50.663 1.00 16.30 227 LEU A CA 1
ATOM 1346 C C . LEU A 1 227 ? -1.582 49.847 51.668 1.00 16.45 227 LEU A C 1
ATOM 1347 O O . LEU A 1 227 ? -1.060 48.800 52.031 1.00 17.04 227 LEU A O 1
ATOM 1352 N N . GLU A 1 228 ? -2.781 50.241 52.099 1.00 17.12 228 GLU A N 1
ATOM 1353 C CA . GLU A 1 228 ? -3.611 49.389 52.965 1.00 17.63 228 GLU A CA 1
ATOM 1354 C C . GLU A 1 228 ? -3.994 48.092 52.251 1.00 16.01 228 GLU A C 1
ATOM 1355 O O . GLU A 1 228 ? -3.937 47.011 52.838 1.00 16.67 228 GLU A O 1
ATOM 1361 N N . VAL A 1 229 ? -4.402 48.207 50.989 1.00 14.49 229 VAL A N 1
ATOM 1362 C CA . VAL A 1 229 ? -4.719 47.034 50.181 1.00 14.20 229 VAL A CA 1
ATOM 1363 C C . VAL A 1 229 ? -3.480 46.147 50.048 1.00 13.83 229 VAL A C 1
ATOM 1364 O O . VAL A 1 229 ? -3.552 44.929 50.222 1.00 14.42 229 VAL A O 1
ATOM 1368 N N . ALA A 1 230 ? -2.337 46.764 49.769 1.00 14.28 230 ALA A N 1
ATOM 1369 C CA . ALA A 1 230 ? -1.092 46.019 49.663 1.00 14.54 230 ALA A CA 1
ATOM 1370 C C . ALA A 1 230 ? -0.787 45.251 50.957 1.00 15.77 230 ALA A C 1
ATOM 1371 O O . ALA A 1 230 ? -0.431 44.071 50.917 1.00 15.61 230 ALA A O 1
ATOM 1373 N N . ARG A 1 231 ? -0.953 45.904 52.104 1.00 16.46 231 ARG A N 1
ATOM 1374 C CA . ARG A 1 231 ? -0.694 45.256 53.386 1.00 19.13 231 ARG A CA 1
ATOM 1375 C C . ARG A 1 231 ? -1.564 44.019 53.605 1.00 18.23 231 ARG A C 1
ATOM 1376 O O . ARG A 1 231 ? -1.092 43.016 54.134 1.00 19.06 231 ARG A O 1
ATOM 1384 N N . VAL A 1 232 ? -2.827 44.073 53.191 1.00 16.85 232 VAL A N 1
ATOM 1385 C CA . VAL A 1 232 ? -3.689 42.895 53.301 1.00 16.65 232 VAL A CA 1
ATOM 1386 C C . VAL A 1 232 ? -3.141 41.765 52.430 1.00 16.37 232 VAL A C 1
ATOM 1387 O O . VAL A 1 232 ? -3.056 40.617 52.868 1.00 17.64 232 VAL A O 1
ATOM 1391 N N . LEU A 1 233 ? -2.760 42.101 51.202 1.00 15.15 233 LEU A N 1
ATOM 1392 C CA . LEU A 1 233 ? -2.189 41.115 50.288 1.00 15.67 233 LEU A CA 1
ATOM 1393 C C . LEU A 1 233 ? -0.925 40.453 50.850 1.00 17.22 233 LEU A C 1
ATOM 1394 O O . LEU A 1 233 ? -0.713 39.260 50.647 1.00 19.16 233 LEU A O 1
ATOM 1399 N N A SER A 1 234 ? -0.099 41.228 51.550 0.50 19.76 234 SER A N 1
ATOM 1400 N N B SER A 1 234 ? -0.104 41.228 51.556 0.50 17.13 234 SER A N 1
ATOM 1401 C CA A SER A 1 234 ? 1.136 40.708 52.138 0.50 22.99 234 SER A CA 1
ATOM 1402 C CA B SER A 1 234 ? 1.136 40.715 52.134 0.50 19.83 234 SER A CA 1
ATOM 1403 C C A SER A 1 234 ? 0.871 39.588 53.145 0.50 25.68 234 SER A C 1
ATOM 1404 C C B SER A 1 234 ? 0.881 39.604 53.157 0.50 21.89 234 SER A C 1
ATOM 1405 O O A SER A 1 234 ? 1.685 38.672 53.282 0.50 28.84 234 SER A O 1
ATOM 1406 O O B SER A 1 234 ? 1.713 38.708 53.316 0.50 25.76 234 SER A O 1
ATOM 1411 N N . LYS A 1 235 ? -0.264 39.673 53.839 1.00 22.68 235 LYS A N 1
ATOM 1412 C CA . LYS A 1 235 ? -0.652 38.698 54.875 1.00 26.00 235 LYS A CA 1
ATOM 1413 C C . LYS A 1 235 ? -1.471 37.511 54.344 1.00 25.71 235 LYS A C 1
ATOM 1414 O O . LYS A 1 235 ? -1.648 36.512 55.050 1.00 26.58 235 LYS A O 1
ATOM 1420 N N . MET A 1 236 ? -2.003 37.643 53.127 1.00 23.24 236 MET A N 1
ATOM 1421 C CA . MET A 1 236 ? -2.925 36.655 52.566 1.00 25.50 236 MET A CA 1
ATOM 1422 C C . MET A 1 236 ? -2.183 35.410 52.099 1.00 29.14 236 MET A C 1
ATOM 1423 O O . MET A 1 236 ? -1.502 35.429 51.074 1.00 30.85 236 MET A O 1
#

Solvent-accessible surface area: 8351 Å² total; per-residue (Å²): 157,46,16,18,90,83,0,66,65,33,109,72,126,152,22,63,141,177,83,18,72,114,0,22,155,111,0,73,19,86,0,48,141,61,52,131,6,133,74,76,12,0,54,11,0,0,40,0,0,0,0,1,4,33,65,85,90,83,33,2,14,37,0,0,52,3,89,12,2,46,32,4,116,104,39,111,52,0,19,82,0,4,58,44,1,54,91,4,4,68,114,61,3,104,121,96,3,33,2,50,17,88,26,6,0,85,1,0,46,14,2,4,84,8,90,82,172,62,63,77,22,82,63,0,0,124,63,0,26,146,33,0,115,135,26,60,39,103,31,0,42,83,0,0,85,38,2,0,139,35,44,62,19,112,35,0,7,80,0,0,113,19,0,32,178,79

InterPro domains:
  IPR054410 ORF239-like [PF22056] (74-234)

CATH classification: 1.25.40.670

Secondary structure (DSSP, 8-state):
--HHHHHHHT--TT--HHHHHHHHHHHHHHHHHTT---HHHHHHHHHHHHHHHHT-HHHHGGGG-HHHHGGGTT-HHHHHHHHHHHHHHHHHTTT-----HHHHHHHHHHHHHHHHHT--HHHHHHHHHHH-TTS-HHHHHHHHHHHHHHHT-HHHHHHHHHHHH-

Radius of gyration: 15.76 Å; Cα contacts (8 Å, |Δi|>4): 224; chains: 1; bounding box: 40×40×39 Å

Nearest PDB structures (foldseek):
  2x3m-assembly1_A  TM=1.006E+00  e=2.928E-24  Pyrobaculum spherical virus
  7cc7-assembly1_A  TM=2.357E-01  e=4.447E+00  Homo sapiens

Organism: Pyrobaculum spherical virus (isolate United States/Yellowstone) (NCBI:txid654907)